Protein AF-A0A2V6AZN6-F1 (afdb_monomer)

Solvent-accessible surface area (backbone atoms only — not comparable to full-atom values): 4649 Å² total; per-residue (Å²): 138,85,79,80,76,79,83,76,72,66,75,89,71,71,69,68,92,65,80,72,73,75,86,60,83,75,51,72,66,55,52,50,50,50,52,52,52,50,35,26,59,79,41,75,61,35,58,65,58,18,14,56,74,70,73,46,55,55,70,57,46,53,54,49,29,62,74,66,71,59,85,128

Foldseek 3Di:
DDDDDDPPDPCVPPDDCPPPPPPDDDDPLRVVVVLLVVLCVVVVNPLCSSCVVVVHDSVVSVVSCVVNVPDD

Mean predicted aligned error: 12.6 Å

pLDDT: mean 83.76, std 18.15, range [48.81, 98.5]

Radius of gyration: 24.44 Å; Cα contacts (8 Å, |Δi|>4): 32; chains: 1; b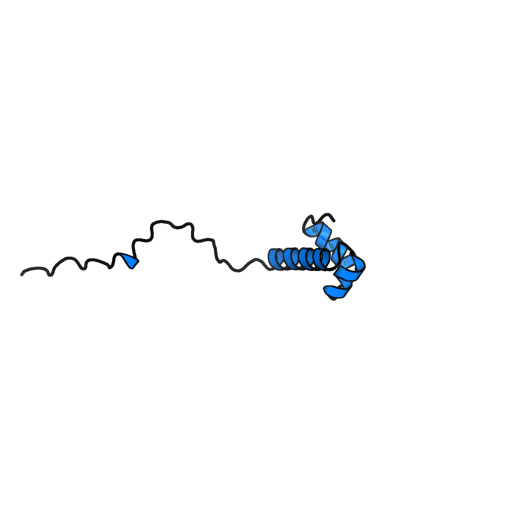ounding box: 46×50×59 Å

Secondary structure (DSSP, 8-state):
-PPPP-----GGG----------PPPPHHHHHHHHHHHHHHHTTT-HHHHHHHTTS-HHHHHHHHHHTT---

Nearest PDB structures (foldseek):
  4l5e-assembly1_A-2  TM=9.556E-01  e=3.581E-03  Aquifex aeolicus VF5
  1etv-assembly1_B  TM=9.648E-01  e=9.896E-02  Escherichia coli
  2m8g-assembly1_X  TM=6.725E-01  e=1.619E-02  Aquifex aeolicus VF5
  1etk-assembly1_B  TM=9.657E-01  e=1.604E-01  Escherichia coli
  1f36-assembly1_B  TM=7.578E-01  e=5.095E-02  Escherichia coli

Structure (mmCIF, N/CA/C/O backbone):
data_AF-A0A2V6AZN6-F1
#
_entry.id   AF-A0A2V6AZN6-F1
#
loop_
_atom_site.group_PDB
_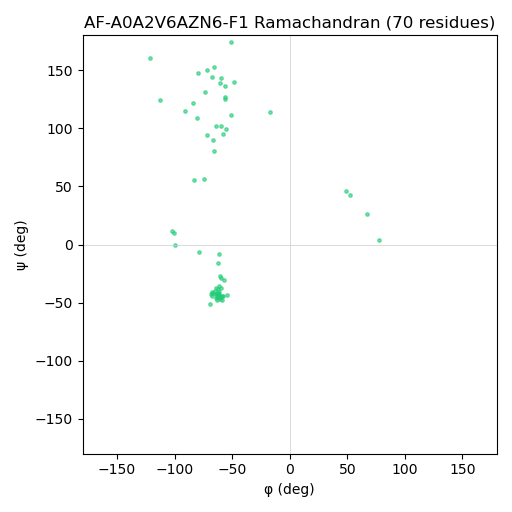atom_site.id
_atom_site.type_symbol
_atom_site.label_atom_id
_atom_site.label_alt_id
_atom_site.label_comp_id
_atom_site.label_asym_id
_atom_site.label_entity_id
_atom_site.label_seq_id
_atom_site.pdbx_PDB_ins_code
_atom_site.Cartn_x
_atom_site.Cartn_y
_atom_site.Cartn_z
_atom_site.occupancy
_atom_site.B_iso_or_equiv
_atom_site.auth_seq_id
_atom_site.auth_comp_id
_atom_site.auth_asym_id
_atom_site.auth_atom_id
_atom_site.pdbx_PDB_model_num
ATOM 1 N N . LYS A 1 1 ? -38.748 -44.359 48.697 1.00 48.81 1 LYS A N 1
ATOM 2 C CA . LYS A 1 1 ? -37.760 -43.373 48.194 1.00 48.81 1 LYS A CA 1
ATOM 3 C C . LYS A 1 1 ? -38.053 -43.165 46.713 1.00 48.81 1 LYS A C 1
ATOM 5 O O . LYS A 1 1 ? -37.576 -43.939 45.901 1.00 48.81 1 LYS A O 1
ATOM 10 N N . GLN A 1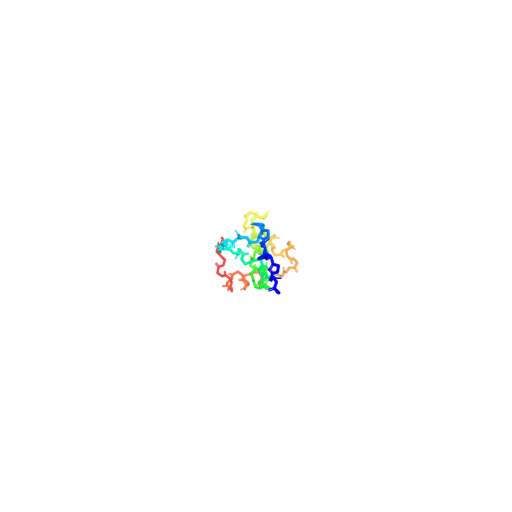 2 ? -38.966 -42.247 46.402 1.00 49.88 2 GLN A N 1
ATOM 11 C CA . GLN A 1 2 ? -39.331 -41.904 45.026 1.00 49.88 2 GLN A CA 1
ATOM 12 C C . GLN A 1 2 ? -38.298 -40.880 44.542 1.00 49.88 2 GLN A C 1
ATOM 14 O O . GLN A 1 2 ? -38.075 -39.878 45.220 1.00 49.88 2 GLN A O 1
ATOM 19 N N . LEU A 1 3 ? -37.600 -41.197 43.457 1.00 56.44 3 LEU A N 1
ATOM 20 C CA . LEU A 1 3 ? -36.643 -40.300 42.811 1.00 56.44 3 LEU A CA 1
ATOM 21 C C . LEU A 1 3 ? -37.452 -39.219 42.070 1.00 56.44 3 LEU A C 1
ATOM 23 O O . LEU A 1 3 ? -38.418 -39.582 41.396 1.00 56.44 3 LEU A O 1
ATOM 27 N N . PRO A 1 4 ? -37.141 -37.919 42.211 1.00 54.38 4 PRO A N 1
ATOM 28 C CA . PRO A 1 4 ? -37.865 -36.883 41.490 1.00 54.38 4 PRO A CA 1
ATOM 29 C C . PRO A 1 4 ? -37.590 -36.991 39.989 1.00 54.38 4 PRO A C 1
ATOM 31 O O . PRO A 1 4 ? -36.492 -37.355 39.567 1.00 54.38 4 PRO A O 1
ATOM 34 N N . ALA A 1 5 ? -38.640 -36.698 39.225 1.00 61.62 5 ALA A N 1
ATOM 35 C CA . ALA A 1 5 ? -38.705 -36.771 37.780 1.00 61.62 5 ALA A CA 1
ATOM 36 C C . ALA A 1 5 ? -37.508 -36.097 37.098 1.00 61.62 5 ALA A C 1
ATOM 38 O O . ALA A 1 5 ? -37.063 -35.024 37.508 1.00 61.62 5 ALA A O 1
ATOM 39 N N . GLU A 1 6 ? -37.045 -36.770 36.046 1.00 55.06 6 GLU A N 1
ATOM 40 C CA . GLU A 1 6 ? -36.234 -36.270 34.944 1.00 55.06 6 GLU A CA 1
ATOM 41 C C . GLU A 1 6 ? -36.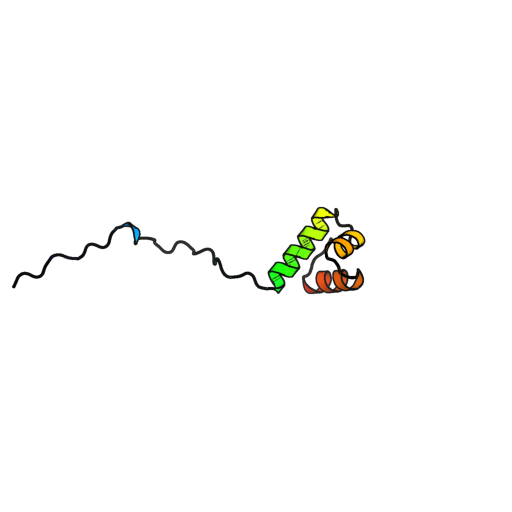273 -34.737 34.848 1.00 55.06 6 GLU A C 1
ATOM 43 O O . GLU A 1 6 ? -37.317 -34.139 34.572 1.00 55.06 6 GLU A O 1
ATOM 48 N N . ILE A 1 7 ? -35.135 -34.086 35.088 1.00 64.06 7 ILE A N 1
ATOM 49 C CA . ILE A 1 7 ? -34.967 -32.668 34.776 1.00 64.06 7 ILE A CA 1
ATOM 50 C C . ILE A 1 7 ? -35.022 -32.577 33.253 1.00 64.06 7 ILE A C 1
ATOM 52 O O . ILE A 1 7 ? -34.016 -32.735 32.563 1.00 64.06 7 ILE A O 1
ATOM 56 N N . GLN A 1 8 ? -36.229 -32.389 32.725 1.00 58.66 8 GLN A N 1
ATOM 57 C CA . GLN A 1 8 ? -36.457 -32.163 31.312 1.00 58.66 8 GLN A CA 1
ATOM 58 C C . GLN A 1 8 ? -35.777 -30.842 30.954 1.00 58.66 8 GLN A C 1
ATOM 60 O O . GLN A 1 8 ? -36.261 -29.756 31.277 1.00 58.66 8 GLN A O 1
ATOM 65 N N . LEU A 1 9 ? -34.610 -30.951 30.323 1.00 61.69 9 LEU A N 1
ATOM 66 C CA . LEU A 1 9 ? -33.865 -29.813 29.808 1.00 61.69 9 LEU A CA 1
ATOM 67 C C . LEU A 1 9 ? -34.763 -29.029 28.837 1.00 61.69 9 LEU A C 1
ATOM 69 O O . LEU A 1 9 ? -35.447 -29.644 28.009 1.00 61.69 9 LEU A O 1
ATOM 73 N N . PRO A 1 10 ? -34.778 -27.687 28.914 1.00 59.28 10 PRO A N 1
ATOM 74 C CA . PRO A 1 10 ? -35.597 -26.880 28.027 1.00 59.28 10 PRO A CA 1
ATOM 75 C C . PRO A 1 10 ? -35.183 -27.124 26.563 1.00 59.28 10 PRO A C 1
ATOM 77 O O . PRO A 1 10 ? -33.986 -27.170 26.260 1.00 59.28 10 PRO A O 1
ATOM 80 N N . PRO A 1 11 ? -36.145 -27.224 25.625 1.00 58.12 11 PRO A N 1
ATOM 81 C CA . PRO A 1 11 ? -35.880 -27.466 24.202 1.00 58.12 11 PRO A CA 1
ATOM 82 C C . PRO A 1 11 ? -35.035 -26.367 23.532 1.00 58.12 11 PRO A C 1
ATOM 84 O O . PRO A 1 11 ? -34.559 -26.553 22.419 1.00 58.12 11 PRO A O 1
ATOM 87 N N . ALA A 1 12 ? -34.774 -25.255 24.225 1.00 57.09 12 ALA A N 1
ATOM 88 C CA . ALA A 1 12 ? -33.860 -24.200 23.794 1.00 57.09 12 ALA A CA 1
ATOM 89 C C . ALA A 1 12 ? -32.392 -24.656 23.633 1.00 57.09 12 ALA A C 1
ATOM 91 O O . ALA A 1 12 ? -31.614 -23.949 23.000 1.00 57.09 12 ALA A O 1
ATOM 92 N N . LEU A 1 13 ? -32.005 -25.817 24.180 1.00 54.88 13 LEU A N 1
ATOM 93 C CA . LEU A 1 13 ? -30.659 -26.392 24.025 1.00 54.88 13 LEU A CA 1
ATOM 94 C C . LEU A 1 13 ? -30.578 -27.496 22.958 1.00 54.88 13 LEU A C 1
ATOM 96 O O . LEU A 1 13 ? -29.496 -28.022 22.708 1.00 54.88 13 LEU A O 1
ATOM 100 N N . GLN A 1 14 ? -31.686 -27.834 22.289 1.00 58.00 14 GLN A N 1
ATOM 101 C CA . GLN A 1 14 ? -31.678 -28.752 21.145 1.00 58.00 14 GLN A CA 1
ATOM 102 C C . GLN A 1 14 ? -31.306 -28.002 19.864 1.00 58.00 14 GLN A C 1
ATOM 104 O O . GLN A 1 14 ? -32.022 -28.016 18.865 1.00 58.00 14 GLN A O 1
ATOM 109 N N . THR A 1 15 ? -30.162 -27.327 19.874 1.00 59.12 15 THR A N 1
ATOM 110 C CA . THR A 1 15 ? -29.511 -26.971 18.620 1.00 59.12 15 THR A CA 1
ATOM 111 C C . THR A 1 15 ? -28.764 -28.215 18.168 1.00 59.12 15 THR A C 1
ATOM 113 O O . THR A 1 15 ? -27.755 -28.589 18.767 1.00 59.12 15 THR A O 1
ATOM 116 N N . GLY A 1 16 ? -29.258 -28.866 17.110 1.00 62.41 16 GLY A N 1
ATOM 117 C CA . GLY A 1 16 ? -28.432 -29.770 16.307 1.00 62.41 16 GLY A CA 1
ATOM 118 C C . GLY A 1 16 ? -27.133 -29.070 15.881 1.00 62.41 16 GLY A C 1
ATOM 119 O O . GLY A 1 16 ? -26.986 -27.872 16.134 1.00 62.41 16 GLY A O 1
ATOM 120 N N . PRO A 1 17 ? -26.179 -29.762 15.236 1.00 58.84 17 PRO A N 1
ATOM 121 C CA . PRO A 1 17 ? -24.960 -29.132 14.753 1.00 58.84 17 PRO A CA 1
ATOM 122 C C . PRO A 1 17 ? -25.324 -28.142 13.640 1.00 58.84 17 PRO A C 1
ATOM 124 O O . PRO A 1 17 ? -25.219 -28.424 12.450 1.00 58.84 17 PRO A O 1
ATOM 127 N N . THR A 1 18 ? -25.781 -26.955 14.027 1.00 58.38 18 THR A N 1
ATOM 128 C CA . THR A 1 18 ? -25.674 -25.772 13.209 1.00 58.38 18 THR A CA 1
ATOM 129 C C . THR A 1 18 ? -24.184 -25.661 12.933 1.00 58.38 18 THR A C 1
ATOM 131 O O . THR A 1 18 ? -23.383 -25.750 13.872 1.00 58.38 18 THR A O 1
ATOM 134 N N . PRO A 1 19 ? -23.757 -25.560 11.664 1.00 60.03 19 PRO A N 1
ATOM 135 C CA . PRO A 1 19 ? -22.379 -25.234 11.390 1.00 60.03 19 PRO A CA 1
ATOM 136 C C . PRO A 1 19 ? -22.182 -23.880 12.050 1.00 60.03 19 PRO A C 1
ATOM 138 O O . PRO A 1 19 ? -22.670 -22.862 11.558 1.00 60.03 19 PRO A O 1
ATOM 141 N N . VAL A 1 20 ? -21.546 -23.892 13.221 1.00 58.19 20 VAL A N 1
ATOM 142 C CA . VAL A 1 20 ? -21.038 -22.702 13.870 1.00 58.19 20 VAL A CA 1
ATOM 143 C C . VAL A 1 20 ? -20.145 -22.118 12.798 1.00 58.19 20 VAL A C 1
ATOM 145 O O . VAL A 1 20 ? -19.049 -22.628 12.547 1.00 58.19 20 VAL A O 1
ATOM 148 N N . ARG A 1 21 ? -20.659 -21.120 12.064 1.00 62.16 21 ARG A N 1
ATOM 149 C CA . ARG A 1 21 ? -19.819 -20.268 11.237 1.00 62.16 21 ARG A CA 1
ATOM 150 C C . ARG A 1 21 ? -18.757 -19.846 12.215 1.00 62.16 21 ARG A C 1
ATOM 152 O O . ARG A 1 21 ? -19.101 -19.232 13.220 1.00 62.16 21 ARG A O 1
ATOM 159 N N . ARG A 1 22 ? -17.529 -20.317 12.005 1.00 59.94 22 ARG A N 1
ATOM 160 C CA . ARG A 1 22 ? -16.425 -20.039 12.905 1.00 59.94 22 ARG A CA 1
ATOM 161 C C . ARG A 1 22 ? -16.317 -18.524 12.934 1.00 59.94 22 ARG A C 1
ATOM 163 O O . ARG A 1 22 ? -15.689 -17.938 12.062 1.00 59.94 22 ARG A O 1
ATOM 170 N N . SER A 1 23 ? -16.946 -17.887 13.913 1.00 6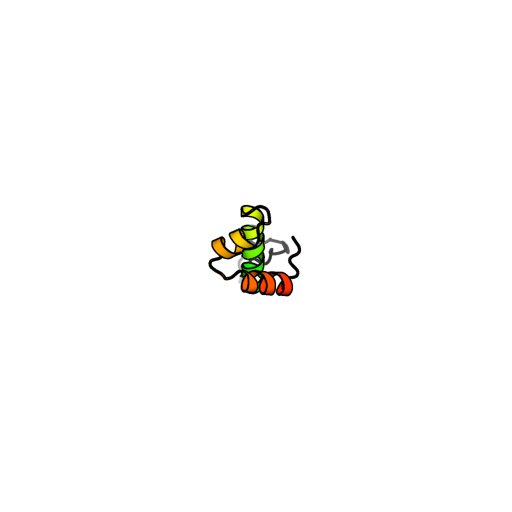4.75 23 SER A N 1
ATOM 171 C CA . SER A 1 23 ? -16.669 -16.519 14.312 1.00 64.75 23 SER A CA 1
ATOM 172 C C . SER A 1 23 ? -15.350 -16.573 15.074 1.00 64.75 23 SER A C 1
ATOM 174 O O . SER A 1 23 ? -15.274 -16.286 16.264 1.00 64.75 23 SER A O 1
ATOM 176 N N . GLY A 1 24 ? -14.330 -17.104 14.400 1.00 70.38 24 GLY A N 1
ATOM 177 C CA . GLY A 1 24 ? -12.955 -17.032 14.824 1.00 70.38 24 GLY A CA 1
ATOM 178 C C . GLY A 1 24 ? -12.441 -15.656 14.447 1.00 70.38 24 GLY A C 1
ATOM 179 O O . GLY A 1 24 ? -12.871 -15.071 13.452 1.00 70.38 24 GLY A O 1
ATOM 180 N N . VAL A 1 25 ? -11.530 -15.137 15.258 1.00 80.56 25 VAL A N 1
ATOM 181 C CA . VAL A 1 25 ? -10.790 -13.922 14.930 1.00 80.56 25 VAL A CA 1
ATOM 182 C C . VAL A 1 25 ? -10.093 -14.149 13.587 1.00 80.56 25 VAL A C 1
ATOM 184 O O . VAL A 1 25 ? -9.390 -15.147 13.420 1.00 80.56 25 VAL A O 1
ATO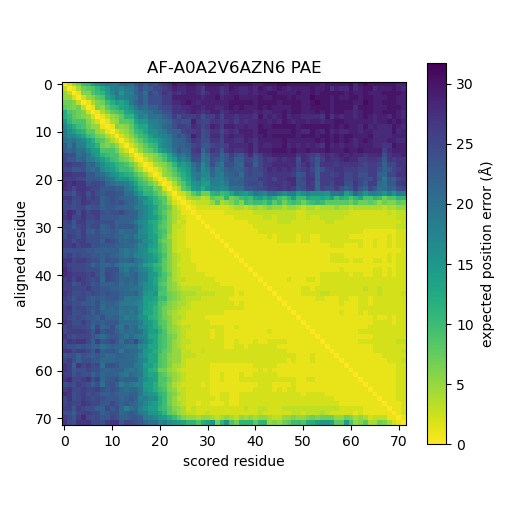M 187 N N . ALA A 1 26 ? -10.329 -13.258 12.621 1.00 82.88 26 ALA A N 1
ATOM 188 C CA . ALA A 1 26 ? -9.637 -13.303 11.339 1.00 82.88 26 ALA A CA 1
ATOM 189 C C . ALA A 1 26 ? -8.128 -13.179 11.574 1.00 82.88 26 ALA A C 1
ATOM 191 O O . ALA A 1 26 ? -7.689 -12.443 12.463 1.00 82.88 26 ALA A O 1
ATOM 192 N N . SER A 1 27 ? -7.320 -13.892 10.789 1.00 92.19 27 SER A N 1
ATOM 193 C CA . SER A 1 27 ? -5.877 -13.728 10.917 1.00 92.19 27 SER A CA 1
ATOM 194 C C . SER A 1 27 ? -5.479 -12.315 10.482 1.00 92.19 27 SER A C 1
ATOM 196 O O . SER A 1 27 ? -6.122 -11.706 9.624 1.00 92.19 27 SER A O 1
ATOM 198 N N . LEU A 1 28 ? -4.379 -11.795 11.030 1.00 93.62 28 LEU A N 1
ATOM 199 C CA . LEU A 1 28 ? -3.848 -10.496 10.601 1.00 93.62 28 LEU A CA 1
ATOM 200 C C . LEU A 1 28 ? -3.549 -10.467 9.093 1.00 93.62 28 LEU A C 1
ATOM 202 O O . LEU A 1 28 ? -3.695 -9.425 8.461 1.00 93.62 28 LEU A O 1
ATOM 206 N N . ASN A 1 29 ? -3.180 -11.612 8.508 1.00 94.31 29 ASN A N 1
ATOM 207 C CA . ASN A 1 29 ? -2.955 -11.734 7.068 1.00 94.31 29 ASN A CA 1
ATOM 208 C C . ASN A 1 29 ? -4.262 -11.575 6.275 1.00 94.31 29 ASN A C 1
ATOM 210 O O . ASN A 1 29 ? -4.261 -10.903 5.246 1.00 94.31 29 ASN A O 1
ATOM 214 N N . ASP A 1 30 ? -5.367 -12.155 6.753 1.00 93.81 30 ASP A N 1
ATOM 215 C CA . ASP A 1 30 ? -6.675 -12.034 6.096 1.00 93.81 30 ASP A CA 1
ATOM 216 C C . ASP A 1 30 ? -7.186 -10.596 6.175 1.00 93.81 30 ASP A C 1
ATOM 218 O O . ASP A 1 30 ? -7.623 -10.038 5.170 1.00 93.81 30 ASP A O 1
ATOM 222 N N . MET A 1 31 ? -7.056 -9.967 7.348 1.00 95.69 31 MET A N 1
ATOM 223 C CA . MET A 1 31 ? -7.418 -8.562 7.536 1.00 95.69 31 MET A CA 1
ATOM 224 C C . MET A 1 31 ? -6.581 -7.640 6.647 1.00 95.69 31 MET A C 1
ATOM 226 O O . MET A 1 31 ? -7.121 -6.733 6.016 1.00 95.69 31 MET A O 1
ATOM 230 N N . GLU A 1 32 ? -5.269 -7.874 6.553 1.00 97.44 32 GLU A N 1
ATOM 231 C CA . GLU A 1 32 ? -4.399 -7.094 5.672 1.00 97.44 32 GLU A CA 1
ATOM 232 C C . GLU A 1 32 ? -4.788 -7.273 4.197 1.00 97.44 32 GLU A C 1
ATOM 234 O O . GLU A 1 32 ? -4.904 -6.283 3.469 1.00 97.44 32 GLU A O 1
ATOM 239 N N . ARG A 1 33 ? -5.038 -8.514 3.757 1.00 97.62 33 ARG A N 1
ATOM 240 C CA . ARG A 1 33 ? -5.480 -8.813 2.388 1.00 97.62 33 ARG A CA 1
ATOM 241 C C . ARG A 1 33 ? -6.789 -8.097 2.052 1.00 97.62 33 ARG A C 1
ATOM 243 O O . ARG A 1 33 ? -6.875 -7.461 1.002 1.00 97.62 33 ARG A O 1
ATOM 250 N N . GLU A 1 34 ? -7.776 -8.181 2.937 1.00 97.31 34 GLU A N 1
ATOM 251 C CA . GLU A 1 34 ? -9.079 -7.528 2.782 1.00 97.31 34 GLU A CA 1
ATOM 252 C C . GLU A 1 34 ? -8.922 -6.004 2.682 1.00 97.31 34 GLU A C 1
ATOM 254 O O . GLU A 1 34 ? -9.458 -5.373 1.771 1.00 97.31 34 GLU A O 1
ATOM 259 N N . THR A 1 35 ? -8.100 -5.417 3.554 1.00 97.94 35 THR A N 1
ATOM 260 C CA . THR A 1 35 ? -7.848 -3.969 3.573 1.00 97.94 35 THR A CA 1
ATOM 261 C C . THR A 1 35 ? -7.228 -3.490 2.254 1.00 97.94 35 THR A C 1
ATOM 263 O O . THR A 1 35 ? -7.624 -2.456 1.710 1.00 97.94 35 THR A O 1
ATOM 266 N N . ILE A 1 36 ? -6.292 -4.259 1.685 1.00 98.31 36 ILE A N 1
ATOM 267 C CA . ILE A 1 36 ? -5.686 -3.949 0.381 1.00 98.31 36 ILE A CA 1
ATOM 268 C C . ILE A 1 36 ? -6.728 -3.995 -0.742 1.00 98.31 36 ILE A C 1
ATOM 270 O O . ILE A 1 36 ? -6.773 -3.081 -1.570 1.00 98.31 36 ILE A O 1
ATOM 274 N N . LEU A 1 37 ? -7.571 -5.031 -0.770 1.00 98.31 37 LEU A N 1
ATOM 275 C CA . LEU A 1 37 ? -8.632 -5.169 -1.771 1.00 98.31 37 LEU A CA 1
ATOM 276 C C . LEU A 1 37 ? -9.631 -4.013 -1.691 1.00 98.31 37 LEU A C 1
ATOM 278 O O . LEU A 1 37 ? -9.972 -3.426 -2.718 1.00 98.31 37 LEU A O 1
ATOM 282 N N . GLN A 1 38 ? -10.038 -3.629 -0.482 1.00 98.25 38 GLN A N 1
ATOM 283 C CA . GLN A 1 38 ? -10.943 -2.504 -0.266 1.00 98.25 38 GLN A CA 1
ATOM 284 C C . GLN A 1 38 ? -10.337 -1.177 -0.727 1.00 98.25 38 GLN A C 1
ATOM 286 O O . GLN A 1 38 ? -11.027 -0.385 -1.369 1.00 98.25 38 GLN A O 1
ATOM 291 N N . ALA A 1 39 ? -9.058 -0.917 -0.444 1.00 98.38 39 ALA A N 1
ATOM 292 C CA . ALA A 1 39 ? -8.390 0.299 -0.907 1.00 98.38 39 ALA A CA 1
ATOM 293 C C . ALA A 1 39 ?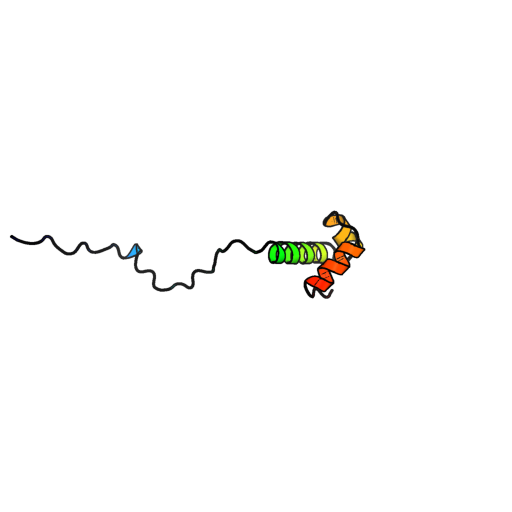 -8.282 0.349 -2.438 1.00 98.38 39 ALA A C 1
ATOM 295 O O . ALA A 1 39 ? -8.497 1.396 -3.055 1.00 98.38 39 ALA A O 1
ATOM 296 N N . LEU A 1 40 ? -7.987 -0.786 -3.072 1.00 98.25 40 LEU A N 1
ATOM 297 C CA . LEU A 1 40 ? -7.946 -0.883 -4.528 1.00 98.25 40 LEU A CA 1
ATOM 298 C C . LEU A 1 40 ? -9.33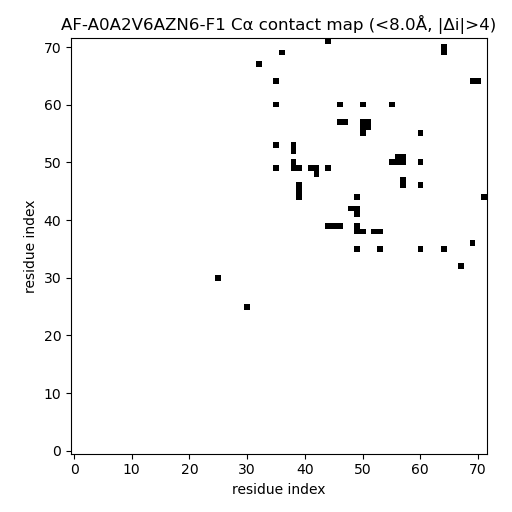7 -0.687 -5.145 1.00 98.25 40 LEU A C 1
ATOM 300 O O . LEU A 1 40 ? -9.458 0.044 -6.125 1.00 98.25 40 LEU A O 1
ATOM 304 N N . ALA A 1 41 ? -10.387 -1.258 -4.553 1.00 98.06 41 ALA A N 1
ATOM 305 C CA . ALA A 1 41 ? -11.762 -1.070 -5.012 1.00 98.06 41 ALA A CA 1
ATOM 306 C C . ALA A 1 41 ? -12.207 0.400 -4.902 1.00 98.06 41 ALA A C 1
ATOM 308 O O . ALA A 1 41 ? -12.675 0.975 -5.884 1.00 98.06 41 ALA A O 1
ATOM 309 N N . GLN A 1 42 ? -11.972 1.039 -3.750 1.00 97.94 42 GLN A N 1
ATOM 310 C CA . GLN A 1 42 ? -12.296 2.455 -3.508 1.00 97.94 42 GLN A CA 1
ATOM 311 C C . GLN A 1 42 ? -11.569 3.413 -4.456 1.00 97.94 42 GLN A C 1
ATOM 313 O O . GLN A 1 42 ? -12.042 4.511 -4.735 1.00 97.94 42 GLN A O 1
ATOM 318 N N . THR A 1 43 ? -10.403 3.008 -4.954 1.00 98.00 43 THR A N 1
ATOM 319 C CA . THR A 1 43 ? -9.587 3.815 -5.866 1.00 98.00 43 THR A CA 1
ATOM 320 C C . THR A 1 43 ? -9.705 3.367 -7.321 1.00 98.00 43 THR A C 1
ATOM 322 O O . THR A 1 43 ? -8.921 3.825 -8.157 1.00 98.00 43 THR A O 1
ATOM 325 N N . HIS A 1 44 ? -10.670 2.495 -7.638 1.00 97.19 44 HIS A N 1
ATOM 326 C CA . HIS A 1 44 ? -10.908 1.955 -8.980 1.00 97.19 44 HIS A CA 1
ATOM 327 C C . HIS A 1 44 ? -9.641 1.349 -9.611 1.00 97.19 44 HIS A C 1
ATOM 329 O O . HIS A 1 44 ? -9.307 1.604 -10.766 1.00 97.19 44 HIS A O 1
ATOM 335 N N . GLY A 1 45 ? -8.880 0.597 -8.815 1.00 96.19 45 GLY A N 1
ATOM 336 C CA . GLY A 1 45 ? -7.638 -0.057 -9.228 1.00 96.19 45 GLY A CA 1
ATOM 337 C C . GLY A 1 45 ? -6.420 0.868 -9.317 1.00 96.19 45 GLY A C 1
ATOM 338 O O . GLY A 1 45 ? -5.329 0.414 -9.684 1.00 96.19 45 GLY A O 1
ATOM 339 N N . ASN A 1 46 ? -6.543 2.151 -8.956 1.00 97.62 46 ASN A N 1
ATOM 340 C CA . ASN A 1 46 ? -5.410 3.070 -8.947 1.00 97.62 46 ASN A CA 1
ATOM 341 C C . ASN A 1 46 ? -4.446 2.751 -7.795 1.00 97.62 46 ASN A C 1
ATOM 343 O O . ASN A 1 46 ? -4.561 3.259 -6.682 1.00 97.62 46 ASN A O 1
ATOM 347 N N . LYS A 1 47 ? -3.418 1.959 -8.105 1.00 96.75 47 LYS A N 1
ATOM 348 C CA . LYS A 1 47 ? -2.427 1.452 -7.142 1.00 96.75 47 LYS A CA 1
ATOM 349 C C . LYS A 1 47 ? -1.655 2.564 -6.414 1.00 96.75 47 LYS A C 1
ATOM 351 O O . LYS A 1 47 ? -1.231 2.369 -5.282 1.00 96.75 47 LYS A O 1
ATOM 356 N N . LYS A 1 48 ? -1.458 3.738 -7.035 1.00 97.88 48 LYS A N 1
ATOM 357 C CA . LYS A 1 48 ? -0.810 4.880 -6.363 1.00 97.88 48 LYS A CA 1
ATOM 358 C C . LYS A 1 48 ? -1.728 5.445 -5.277 1.00 97.88 48 LYS A C 1
ATOM 360 O O . LYS A 1 48 ? -1.306 5.535 -4.131 1.00 97.88 48 LYS A O 1
ATOM 365 N N . LYS A 1 49 ? -2.985 5.732 -5.628 1.00 98.38 49 LYS A N 1
ATOM 366 C CA . LYS A 1 49 ? -3.991 6.232 -4.679 1.00 98.38 49 LYS A CA 1
ATOM 367 C C . LYS A 1 49 ? -4.310 5.209 -3.587 1.00 98.38 49 LYS A C 1
ATOM 369 O O . LYS A 1 49 ? -4.480 5.593 -2.441 1.00 98.38 49 LYS A O 1
ATOM 374 N N . ALA A 1 50 ? -4.350 3.916 -3.916 1.00 98.50 50 ALA A N 1
ATOM 375 C CA . ALA A 1 50 ? -4.549 2.858 -2.927 1.00 98.50 50 ALA A CA 1
ATOM 376 C C . ALA A 1 50 ? -3.410 2.828 -1.898 1.00 98.50 50 ALA A C 1
ATOM 378 O O . ALA A 1 50 ? -3.665 2.712 -0.706 1.00 98.50 50 ALA A O 1
ATOM 379 N N . ALA A 1 51 ? -2.156 2.971 -2.342 1.00 98.44 51 ALA A N 1
ATOM 380 C CA . ALA A 1 51 ? -1.007 3.029 -1.440 1.00 98.44 51 ALA A CA 1
ATOM 381 C C . ALA A 1 51 ? -1.059 4.271 -0.531 1.00 98.44 51 ALA A C 1
ATOM 383 O O . ALA A 1 51 ? -0.839 4.150 0.671 1.00 98.44 51 ALA A O 1
ATOM 384 N N . GLU A 1 52 ? -1.418 5.433 -1.091 1.00 98.44 52 GLU A N 1
ATOM 385 C CA . GLU A 1 52 ? -1.634 6.676 -0.337 1.00 98.44 52 GLU A CA 1
ATOM 386 C C . GLU A 1 52 ? -2.750 6.519 0.710 1.00 98.44 52 GLU A C 1
ATOM 388 O O . GLU A 1 52 ? -2.546 6.875 1.867 1.00 98.44 52 GLU A O 1
ATOM 393 N N . LEU A 1 53 ? -3.886 5.915 0.338 1.00 98.38 53 LEU A N 1
ATOM 394 C CA . LEU A 1 53 ? -5.016 5.653 1.238 1.00 98.38 53 LEU A CA 1
ATOM 395 C C . LEU A 1 53 ? -4.635 4.719 2.396 1.00 98.38 53 LEU A C 1
ATOM 397 O O . LEU A 1 53 ? -5.076 4.912 3.523 1.00 98.38 53 LEU A O 1
ATOM 401 N N . LEU A 1 54 ? -3.800 3.718 2.118 1.00 98.00 54 LEU A N 1
ATOM 402 C CA . LEU A 1 54 ? -3.285 2.777 3.113 1.00 98.00 54 LEU A CA 1
ATOM 403 C C . LEU A 1 54 ? -2.135 3.354 3.958 1.00 98.00 54 LEU A C 1
ATOM 405 O O . LEU A 1 54 ? -1.668 2.679 4.874 1.00 98.00 54 LEU A O 1
ATOM 409 N N . GLY A 1 55 ? -1.636 4.555 3.645 1.00 98.38 55 GLY A N 1
ATOM 410 C CA . GLY A 1 55 ? -0.497 5.159 4.341 1.00 98.38 55 GLY A CA 1
ATOM 411 C C . GLY A 1 55 ? 0.829 4.424 4.118 1.00 98.38 55 GLY A C 1
ATOM 412 O O . GLY A 1 55 ? 1.717 4.476 4.968 1.00 98.38 55 GLY A O 1
ATOM 413 N N . ILE A 1 56 ? 0.980 3.720 2.991 1.00 98.44 56 ILE A N 1
ATOM 414 C CA . ILE A 1 56 ? 2.187 2.951 2.657 1.00 98.44 56 ILE A CA 1
ATOM 415 C C . ILE A 1 56 ? 2.809 3.421 1.344 1.00 98.44 56 ILE A C 1
ATOM 417 O O . ILE A 1 56 ? 2.171 4.013 0.478 1.00 98.44 56 ILE A O 1
ATOM 421 N N . GLN A 1 57 ? 4.086 3.099 1.151 1.00 98.31 57 GLN A N 1
ATOM 422 C CA . GLN A 1 57 ? 4.749 3.368 -0.119 1.00 98.31 57 GLN A CA 1
ATOM 423 C C . GLN A 1 57 ? 4.245 2.429 -1.226 1.00 98.31 57 GLN A C 1
ATOM 425 O O . GLN A 1 57 ? 3.918 1.263 -0.989 1.00 98.31 57 GLN A O 1
ATOM 430 N N . ARG A 1 58 ? 4.261 2.906 -2.476 1.00 97.56 58 ARG A N 1
ATOM 431 C CA . ARG A 1 58 ? 3.828 2.128 -3.650 1.00 97.56 58 ARG A CA 1
ATOM 432 C C . ARG A 1 58 ? 4.551 0.774 -3.801 1.00 97.56 58 ARG A C 1
ATOM 434 O O . ARG A 1 58 ? 3.862 -0.209 -4.066 1.00 97.56 58 ARG A O 1
ATOM 441 N N . PRO A 1 59 ? 5.886 0.663 -3.615 1.00 98.25 59 PRO A N 1
ATOM 442 C CA . PRO A 1 59 ? 6.582 -0.628 -3.665 1.00 98.25 59 PRO A CA 1
ATOM 443 C C . PRO A 1 59 ? 6.089 -1.613 -2.596 1.00 98.25 59 PRO A C 1
ATOM 445 O O . PRO A 1 59 ? 5.953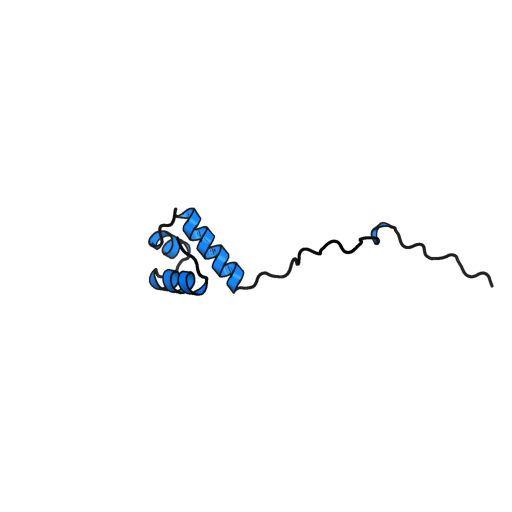 -2.804 -2.867 1.00 98.25 59 PRO A O 1
ATOM 448 N N . THR A 1 60 ? 5.746 -1.115 -1.404 1.00 98.25 60 THR A N 1
ATOM 449 C CA . THR A 1 60 ? 5.179 -1.928 -0.321 1.00 98.25 60 THR A CA 1
ATOM 450 C C . THR A 1 60 ? 3.831 -2.518 -0.720 1.00 98.25 60 THR A C 1
ATOM 452 O O . THR A 1 60 ? 3.598 -3.703 -0.483 1.00 98.25 60 THR A O 1
ATOM 455 N N . LEU A 1 61 ? 2.970 -1.730 -1.374 1.00 98.25 61 LEU A N 1
ATOM 456 C CA . LEU A 1 61 ? 1.700 -2.232 -1.897 1.00 98.25 61 LEU A CA 1
ATOM 457 C C . LEU A 1 61 ? 1.921 -3.352 -2.924 1.00 98.25 61 LEU A C 1
ATOM 459 O O . LEU A 1 61 ? 1.302 -4.403 -2.796 1.00 98.25 61 LEU A O 1
ATOM 463 N N . TYR A 1 62 ? 2.836 -3.181 -3.886 1.00 97.94 62 TYR A N 1
ATOM 464 C CA . TYR A 1 62 ? 3.148 -4.231 -4.869 1.00 97.94 62 TYR A CA 1
ATOM 465 C C . TYR A 1 62 ? 3.638 -5.526 -4.212 1.00 97.94 62 TYR A C 1
ATOM 467 O O . TYR A 1 62 ? 3.176 -6.610 -4.570 1.00 97.94 62 TYR A O 1
ATOM 475 N N . ASN A 1 63 ? 4.529 -5.427 -3.222 1.00 98.25 63 ASN A N 1
ATOM 476 C CA . ASN A 1 63 ? 5.028 -6.594 -2.493 1.00 98.25 63 ASN A CA 1
ATOM 477 C C . ASN A 1 63 ? 3.902 -7.327 -1.753 1.00 98.25 63 ASN A C 1
ATOM 479 O O . ASN A 1 63 ? 3.843 -8.557 -1.784 1.00 98.25 63 ASN A O 1
ATOM 483 N N . LYS A 1 64 ? 2.984 -6.584 -1.124 1.00 97.88 64 LYS A N 1
ATOM 484 C CA . LYS A 1 64 ? 1.819 -7.164 -0.444 1.00 97.88 64 LYS A CA 1
ATOM 485 C C . LYS A 1 64 ? 0.829 -7.779 -1.437 1.00 97.88 64 LYS A C 1
ATOM 487 O O . LYS A 1 64 ? 0.391 -8.902 -1.218 1.00 97.88 64 LYS A O 1
ATOM 492 N N . MET A 1 65 ? 0.543 -7.115 -2.557 1.00 97.81 65 MET A N 1
ATOM 493 C CA . MET A 1 65 ? -0.297 -7.675 -3.625 1.00 97.81 65 MET A CA 1
ATOM 494 C C . MET A 1 65 ? 0.276 -8.995 -4.149 1.00 97.81 65 MET A C 1
ATOM 496 O O . MET A 1 65 ? -0.455 -9.975 -4.247 1.00 97.81 65 MET A O 1
ATOM 500 N N . LYS A 1 66 ? 1.594 -9.060 -4.385 1.00 97.69 66 LYS A N 1
ATOM 501 C CA . LYS A 1 66 ? 2.276 -10.299 -4.783 1.00 97.69 66 LYS A CA 1
ATOM 502 C C . LYS A 1 66 ? 2.173 -11.382 -3.704 1.00 97.69 66 LYS A C 1
ATOM 504 O O . LYS A 1 66 ? 1.868 -12.525 -4.022 1.00 97.69 66 LYS A O 1
ATOM 509 N N . ARG A 1 67 ? 2.399 -11.028 -2.432 1.00 97.44 67 ARG A N 1
ATOM 510 C CA . ARG A 1 67 ? 2.304 -11.957 -1.291 1.00 97.44 67 ARG A CA 1
ATOM 511 C C . ARG A 1 67 ? 0.912 -12.581 -1.155 1.00 97.44 67 ARG A C 1
ATOM 513 O O . ARG A 1 67 ? 0.817 -13.748 -0.793 1.00 97.44 67 ARG A O 1
ATOM 520 N N . TYR A 1 68 ? -0.139 -11.814 -1.432 1.00 97.31 68 TYR A N 1
ATOM 521 C CA . TYR A 1 68 ? -1.532 -12.249 -1.287 1.00 97.31 68 TYR A CA 1
ATOM 522 C C . TYR A 1 68 ? -2.203 -12.667 -2.602 1.00 97.31 68 TYR A C 1
ATOM 524 O O . TYR A 1 68 ? -3.422 -12.853 -2.611 1.00 97.31 68 TYR A O 1
ATOM 532 N N . ALA A 1 69 ? -1.427 -12.799 -3.686 1.00 96.88 69 ALA A N 1
ATOM 533 C CA . ALA A 1 69 ? -1.911 -13.119 -5.031 1.00 96.88 69 ALA A CA 1
ATOM 534 C C . ALA A 1 69 ? -3.100 -12.233 -5.465 1.00 96.88 69 ALA A C 1
ATOM 536 O O . ALA A 1 69 ? -4.127 -12.716 -5.934 1.00 96.88 69 ALA A O 1
ATOM 537 N N . ILE A 1 70 ? -2.980 -10.922 -5.237 1.00 95.44 70 ILE A N 1
ATOM 538 C CA . ILE A 1 70 ? -3.970 -9.925 -5.654 1.00 95.44 70 ILE A CA 1
ATOM 539 C C . ILE A 1 70 ? -3.586 -9.417 -7.044 1.00 95.44 70 ILE A C 1
ATOM 541 O O . ILE A 1 70 ? -2.566 -8.741 -7.202 1.00 95.44 70 ILE A O 1
ATOM 545 N N . GLU A 1 71 ? -4.437 -9.697 -8.024 1.00 90.00 71 GLU A N 1
ATOM 546 C CA . GLU A 1 71 ? -4.296 -9.255 -9.411 1.00 90.00 71 GLU A CA 1
ATOM 547 C C . GLU A 1 71 ? -5.415 -8.258 -9.738 1.00 90.00 71 GLU A C 1
ATOM 549 O O . GLU A 1 71 ? -6.589 -8.550 -9.513 1.00 90.00 71 GLU A O 1
ATOM 554 N N . ILE A 1 72 ? -5.039 -7.056 -10.195 1.00 80.19 72 ILE A N 1
ATOM 555 C CA . ILE A 1 72 ? -5.942 -5.949 -10.570 1.00 80.19 72 ILE A CA 1
ATOM 556 C C . ILE A 1 72 ? -5.392 -5.227 -11.786 1.00 80.19 72 ILE A C 1
ATOM 558 O O . ILE A 1 72 ? -4.184 -4.871 -11.744 1.00 80.19 72 ILE A O 1
#

Sequence (72 aa):
KQLPAEIQLPPALQTGPTPVRRSGVASLNDMERETILQALAQTHGNKKKAAELLGIQRPTLYNKMKRYAIEI